Protein AF-A0A2P0QLN2-F1 (afdb_monomer)

Sequence (124 aa):
THIAENRRKQMDPNHKLEKLRDVTDKDVVLVMGHRAPGSAYPSAHPPLSEQQEPNCPIRKLVTPTDGAKAGDRVRYIQFTDSMYNAPCQPYQRSYVEAYRFRGIDPGTLSGRQIVECRERDLEK

Radius of gyration: 16.9 Å; Cα contacts (8 Å, |Δi|>4): 150; chains: 1; bounding box: 40×36×45 Å

Nearest PDB structures (foldseek):
  1e6v-assembly1_F  TM=9.985E-01  e=3.466E-18  Methanopyrus kandleri
  5a0y-assembly1_C  TM=1.001E+00  e=5.750E-17  Methanothermobacter marburgensis
  5a8k-assembly1_F  TM=1.002E+00  e=6.994E-17  Methanothermobacter wolfeii
  5a8r-assembly1_F  TM=9.956E-01  e=5.046E-17  Methanothermobacter marburgensis
  5a8w-assembly2_L  TM=9.849E-01  e=6.994E-17  Methanothermobacter wolfeii

Mean predicted aligned error: 2.52 Å

Structure (mmCIF, N/CA/C/O backbone):
data_AF-A0A2P0QLN2-F1
#
_entry.id   AF-A0A2P0QLN2-F1
#
loop_
_atom_site.group_PDB
_atom_site.id
_atom_site.type_symbol
_atom_site.label_atom_id
_atom_site.label_alt_id
_atom_site.label_comp_id
_atom_site.label_asym_id
_atom_site.label_entity_id
_atom_site.label_seq_id
_atom_site.pdbx_PDB_ins_code
_atom_site.Cartn_x
_atom_site.Cartn_y
_atom_site.Cartn_z
_atom_site.occupancy
_atom_site.B_iso_or_equiv
_atom_site.auth_seq_id
_atom_site.auth_comp_id
_atom_site.auth_asym_id
_atom_site.auth_atom_id
_atom_site.pdbx_PDB_model_num
ATOM 1 N N . THR A 1 1 ? 9.286 2.556 -25.873 1.00 96.38 1 THR A N 1
ATOM 2 C CA . THR A 1 1 ? 10.149 1.444 -25.417 1.00 96.38 1 THR A CA 1
ATOM 3 C C . THR A 1 1 ? 9.333 0.499 -24.553 1.00 96.38 1 THR A C 1
ATOM 5 O O . THR A 1 1 ? 8.373 0.960 -23.937 1.00 96.38 1 THR A O 1
ATOM 8 N N . HIS A 1 2 ? 9.703 -0.785 -24.477 1.00 97.06 2 HIS A N 1
ATOM 9 C CA . HIS A 1 2 ? 9.018 -1.761 -23.613 1.00 97.06 2 HIS A CA 1
ATOM 10 C C . HIS A 1 2 ? 9.051 -1.337 -22.128 1.00 97.06 2 HIS A C 1
ATOM 12 O O . HIS A 1 2 ? 8.082 -1.526 -21.404 1.00 97.06 2 HIS A O 1
ATOM 18 N N . ILE A 1 3 ? 10.111 -0.636 -21.699 1.00 98.06 3 ILE A N 1
ATOM 19 C CA . ILE A 1 3 ? 10.217 -0.040 -20.356 1.00 98.06 3 ILE A CA 1
ATOM 20 C C . ILE A 1 3 ? 9.044 0.903 -20.053 1.00 98.06 3 ILE A C 1
ATOM 22 O O . ILE A 1 3 ? 8.400 0.783 -19.015 1.00 98.06 3 ILE A O 1
ATOM 26 N N . ALA A 1 4 ? 8.742 1.839 -20.956 1.00 98.38 4 ALA A N 1
ATOM 27 C CA . ALA A 1 4 ? 7.656 2.796 -20.750 1.00 98.38 4 ALA A CA 1
ATOM 28 C C . ALA A 1 4 ? 6.273 2.120 -20.746 1.00 98.38 4 ALA A C 1
ATOM 30 O O . ALA A 1 4 ? 5.372 2.556 -20.034 1.00 98.38 4 ALA A O 1
ATOM 31 N N . GLU A 1 5 ? 6.105 1.056 -21.532 1.00 98.31 5 GLU A N 1
ATOM 32 C CA . GLU A 1 5 ? 4.879 0.259 -21.545 1.00 98.31 5 GLU A CA 1
ATOM 33 C C . GLU A 1 5 ? 4.668 -0.474 -20.217 1.00 98.31 5 GLU A C 1
ATOM 35 O O . GLU A 1 5 ? 3.584 -0.384 -19.645 1.00 98.31 5 GLU A O 1
ATOM 40 N N . ASN A 1 6 ? 5.717 -1.101 -19.676 1.00 98.25 6 ASN A N 1
ATOM 41 C CA . ASN A 1 6 ? 5.666 -1.770 -18.377 1.00 98.25 6 ASN A CA 1
ATOM 42 C C . ASN A 1 6 ? 5.298 -0.798 -17.252 1.00 98.25 6 ASN A C 1
ATOM 44 O O . ASN A 1 6 ? 4.431 -1.110 -16.441 1.00 98.25 6 ASN A O 1
ATOM 48 N N . ARG A 1 7 ? 5.879 0.410 -17.238 1.00 98.56 7 ARG A N 1
ATOM 49 C CA . ARG A 1 7 ? 5.534 1.442 -16.244 1.00 98.56 7 ARG A CA 1
ATOM 50 C C . ARG A 1 7 ? 4.053 1.827 -16.298 1.00 98.56 7 ARG A C 1
ATOM 52 O O . ARG A 1 7 ? 3.409 1.919 -15.256 1.00 98.56 7 ARG A O 1
ATOM 59 N N . ARG A 1 8 ? 3.495 2.014 -17.501 1.00 98.38 8 ARG A N 1
ATOM 60 C CA . ARG A 1 8 ? 2.062 2.318 -17.683 1.00 98.38 8 ARG A CA 1
ATOM 61 C C . ARG A 1 8 ? 1.171 1.169 -17.219 1.00 98.38 8 ARG A C 1
ATOM 63 O O . ARG A 1 8 ? 0.256 1.407 -16.441 1.00 98.38 8 ARG A O 1
ATOM 70 N N . LYS A 1 9 ? 1.477 -0.064 -17.635 1.00 98.19 9 LYS A N 1
ATOM 71 C CA . LYS A 1 9 ? 0.754 -1.275 -17.208 1.00 98.19 9 LYS A CA 1
ATOM 72 C C . LYS A 1 9 ? 0.761 -1.428 -15.690 1.00 98.19 9 LYS A C 1
ATOM 74 O O . LYS A 1 9 ? -0.267 -1.712 -15.091 1.00 98.19 9 LYS A O 1
ATOM 79 N N . GLN A 1 10 ? 1.907 -1.198 -15.055 1.00 97.81 10 GLN A N 1
ATOM 80 C CA . GLN A 1 10 ? 2.020 -1.282 -13.606 1.00 97.81 10 GLN A CA 1
ATOM 81 C C . GLN A 1 10 ? 1.172 -0.229 -12.890 1.00 97.81 10 GLN A C 1
ATOM 83 O O . GLN A 1 10 ? 0.584 -0.571 -11.877 1.00 97.81 10 GLN A O 1
ATOM 88 N N . MET A 1 11 ? 1.053 1.004 -13.388 1.00 97.81 11 MET A N 1
ATOM 89 C CA . MET A 1 11 ? 0.237 2.039 -12.729 1.00 97.81 11 MET A CA 1
ATOM 90 C C . MET A 1 11 ? -1.269 1.895 -12.986 1.00 97.81 11 MET A C 1
ATOM 92 O O . MET A 1 11 ? -2.051 2.279 -12.128 1.00 97.81 11 MET A O 1
ATOM 96 N N . ASP A 1 12 ? -1.685 1.350 -14.132 1.00 98.12 12 ASP A N 1
ATOM 97 C CA . ASP A 1 12 ? -3.102 1.267 -14.520 1.00 98.12 12 ASP A CA 1
ATOM 98 C C . ASP A 1 12 ? -3.908 0.297 -13.631 1.00 98.12 12 ASP A C 1
ATOM 100 O O . ASP A 1 12 ? -3.736 -0.918 -13.769 1.00 98.12 12 ASP A O 1
ATOM 104 N N . PRO A 1 13 ? -4.840 0.773 -12.781 1.00 97.69 13 PRO A N 1
ATOM 105 C CA . PRO A 1 13 ? -5.633 -0.083 -11.897 1.00 97.6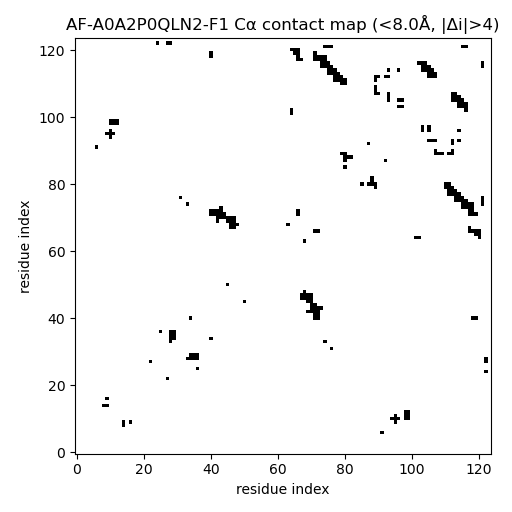9 13 PRO A CA 1
ATOM 106 C C . PRO A 1 13 ? -6.451 -1.148 -12.636 1.00 97.69 13 PRO A C 1
ATOM 108 O O . PRO A 1 13 ? -6.738 -2.197 -12.064 1.00 97.69 13 PRO A O 1
ATOM 111 N N . ASN A 1 14 ? -6.783 -0.913 -13.910 1.00 97.94 14 ASN A N 1
ATOM 112 C CA . ASN A 1 14 ? -7.545 -1.849 -14.737 1.00 97.94 14 ASN A CA 1
ATOM 113 C C . ASN A 1 14 ? -6.671 -2.958 -15.336 1.00 97.94 14 ASN A C 1
ATOM 115 O O . ASN A 1 14 ? -7.179 -3.980 -15.800 1.00 97.94 14 ASN A O 1
ATOM 119 N N . HIS A 1 15 ? -5.349 -2.787 -15.320 1.00 98.06 15 HIS A N 1
ATOM 120 C CA . HIS A 1 15 ? -4.424 -3.826 -15.729 1.00 98.06 15 HIS A CA 1
ATOM 121 C C . HIS A 1 15 ? -4.201 -4.818 -14.582 1.00 98.06 15 HIS A C 1
ATOM 123 O O . HIS A 1 15 ? -3.732 -4.452 -13.499 1.00 98.06 15 HIS A O 1
ATOM 129 N N . LYS A 1 16 ? -4.512 -6.092 -14.838 1.00 97.94 16 LYS A N 1
ATOM 130 C CA . LYS A 1 16 ? -4.275 -7.197 -13.906 1.00 97.94 16 LYS A CA 1
ATOM 131 C C . LYS A 1 16 ? -2.793 -7.570 -13.906 1.00 97.94 16 LYS 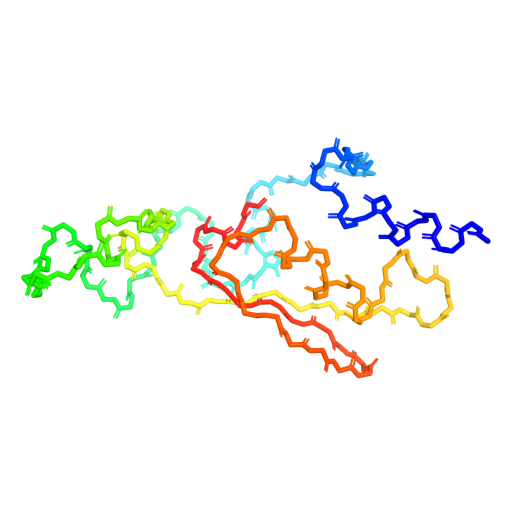A C 1
ATOM 133 O O . LYS A 1 16 ? -2.280 -8.050 -14.913 1.00 97.94 16 LYS A O 1
ATOM 138 N N . LEU A 1 17 ? -2.129 -7.383 -12.767 1.00 97.38 17 LEU A N 1
ATOM 139 C CA . LEU A 1 17 ? -0.744 -7.813 -12.573 1.00 97.38 17 LEU A CA 1
ATOM 140 C C . LEU A 1 17 ? -0.642 -9.347 -12.628 1.00 97.38 17 LEU A C 1
ATOM 142 O O . LEU A 1 17 ? -1.504 -10.057 -12.104 1.00 97.38 17 LEU A O 1
ATOM 146 N N . GLU A 1 18 ? 0.411 -9.854 -13.269 1.00 98.12 18 GLU A N 1
ATOM 147 C CA . GLU A 1 18 ? 0.654 -11.291 -13.401 1.00 98.12 18 GLU A CA 1
ATOM 148 C C . GLU A 1 18 ? 1.052 -11.910 -12.054 1.00 98.12 18 GLU A C 1
ATOM 150 O O . GLU A 1 18 ? 1.957 -11.432 -11.365 1.00 98.12 18 GLU A O 1
ATOM 155 N N . LYS A 1 19 ? 0.378 -13.000 -11.677 1.00 98.12 19 LYS A N 1
ATOM 156 C CA . LYS A 1 19 ? 0.672 -13.746 -10.453 1.00 98.12 19 LYS A CA 1
ATOM 157 C C . LYS A 1 19 ? 1.748 -14.792 -10.739 1.00 98.12 19 LYS A C 1
ATOM 159 O O . LYS A 1 19 ? 1.479 -15.779 -11.411 1.00 98.12 19 LYS A O 1
ATOM 164 N N . LEU A 1 20 ? 2.946 -14.582 -10.195 1.00 98.25 20 LEU A N 1
ATOM 165 C CA . LEU A 1 20 ? 4.102 -15.471 -10.399 1.00 98.25 20 LEU A CA 1
ATOM 166 C C . LEU A 1 20 ? 4.284 -16.530 -9.301 1.00 98.25 20 LEU A C 1
ATOM 168 O O . LEU A 1 20 ? 5.105 -17.431 -9.451 1.00 98.25 20 LEU A O 1
ATOM 172 N N . ARG A 1 21 ? 3.592 -16.389 -8.167 1.00 98.06 21 ARG A N 1
ATOM 173 C CA . ARG A 1 21 ? 3.669 -17.318 -7.033 1.00 98.06 21 ARG A CA 1
ATOM 174 C C . ARG A 1 21 ? 2.419 -17.249 -6.164 1.00 98.06 21 ARG A C 1
ATOM 176 O O . ARG A 1 21 ? 1.735 -16.224 -6.139 1.00 98.06 21 ARG A O 1
ATOM 183 N N . ASP A 1 22 ? 2.183 -18.323 -5.424 1.00 98.00 22 ASP A N 1
ATOM 184 C CA . ASP A 1 22 ? 1.197 -18.419 -4.354 1.00 98.00 22 ASP A CA 1
ATOM 185 C C . ASP A 1 22 ? 1.892 -18.281 -2.997 1.00 98.00 22 ASP A C 1
ATOM 187 O O . ASP A 1 22 ? 2.937 -18.886 -2.764 1.00 98.00 22 ASP A O 1
ATOM 191 N N . VAL A 1 23 ? 1.322 -17.461 -2.116 1.00 97.00 23 VAL A N 1
ATOM 192 C CA . VAL A 1 23 ? 1.792 -17.239 -0.743 1.00 97.00 23 VAL A CA 1
ATOM 193 C C . VAL A 1 23 ? 0.556 -17.233 0.147 1.00 97.00 23 VAL A C 1
ATOM 195 O O . VAL A 1 23 ? -0.459 -16.653 -0.237 1.00 97.00 23 VAL A O 1
ATOM 198 N N . THR A 1 24 ? 0.610 -17.910 1.293 1.00 97.94 24 THR A N 1
ATOM 199 C CA . THR A 1 24 ? -0.530 -17.948 2.219 1.00 97.94 24 THR A CA 1
ATOM 200 C C . THR A 1 24 ? -0.597 -16.672 3.057 1.00 97.94 24 THR A C 1
ATOM 202 O O . THR A 1 24 ? 0.439 -16.078 3.354 1.00 97.94 24 THR A O 1
ATOM 205 N N . ASP A 1 25 ? -1.787 -16.283 3.522 1.00 97.12 25 ASP A N 1
ATOM 206 C CA . ASP A 1 25 ? -1.962 -15.133 4.428 1.00 97.12 25 ASP A CA 1
ATOM 207 C C . ASP A 1 25 ? -1.082 -15.260 5.684 1.00 97.12 25 ASP A C 1
ATOM 209 O O . ASP A 1 25 ? -0.495 -14.290 6.162 1.00 97.12 25 ASP A O 1
ATOM 213 N N . LYS A 1 26 ? -0.931 -16.489 6.198 1.00 97.69 26 LYS A N 1
ATOM 214 C CA . LYS A 1 26 ? -0.037 -16.789 7.323 1.00 97.69 26 LYS A CA 1
ATOM 215 C C . LYS A 1 26 ? 1.415 -16.444 6.992 1.00 97.69 26 LYS A C 1
ATOM 217 O O . LYS A 1 26 ? 2.096 -15.858 7.832 1.00 97.69 26 LYS A O 1
ATOM 222 N N . ASP A 1 27 ? 1.885 -16.812 5.804 1.00 98.25 27 ASP A N 1
ATOM 223 C CA . ASP A 1 27 ? 3.261 -16.547 5.383 1.00 98.25 27 ASP A CA 1
ATOM 224 C C . ASP A 1 27 ? 3.490 -15.057 5.117 1.00 98.25 27 ASP A C 1
ATOM 226 O O . ASP A 1 27 ? 4.555 -14.548 5.456 1.00 98.25 27 ASP A O 1
ATOM 230 N N . VAL A 1 28 ? 2.489 -14.333 4.600 1.00 98.06 28 VAL A N 1
ATOM 231 C CA . VAL A 1 28 ? 2.545 -12.865 4.472 1.00 98.06 28 VAL A CA 1
ATOM 232 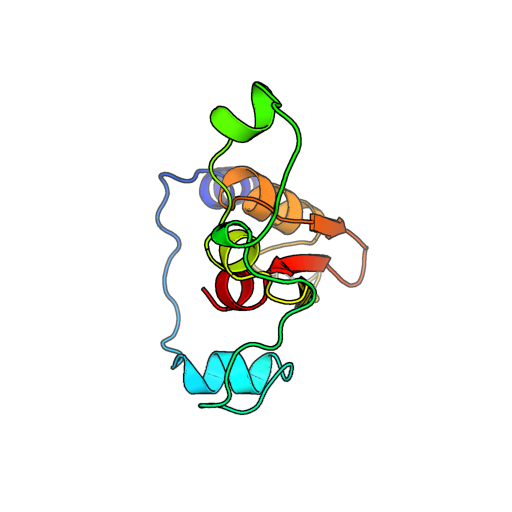C C . VAL A 1 28 ? 2.759 -12.218 5.843 1.00 98.06 28 VAL A C 1
ATOM 234 O O . VAL A 1 28 ? 3.712 -11.459 6.020 1.00 98.06 28 VAL A O 1
ATOM 237 N N . VAL A 1 29 ? 1.951 -12.586 6.844 1.00 98.00 29 VAL A N 1
ATOM 238 C CA . VAL A 1 29 ? 2.085 -12.075 8.222 1.00 98.00 29 VAL A CA 1
ATOM 239 C C . VAL A 1 29 ? 3.463 -12.392 8.809 1.00 98.00 29 VAL A C 1
ATOM 241 O O . VAL A 1 29 ? 4.086 -11.526 9.428 1.00 98.00 29 VAL A O 1
ATOM 244 N N . LEU A 1 30 ? 3.966 -13.613 8.593 1.00 98.00 30 LEU A N 1
ATOM 245 C CA . LEU A 1 30 ? 5.292 -14.026 9.064 1.00 98.00 30 LEU A CA 1
ATOM 246 C C . LEU A 1 30 ? 6.421 -13.224 8.408 1.00 98.00 30 LEU A C 1
ATOM 248 O O . LEU A 1 30 ? 7.340 -12.805 9.108 1.00 98.00 30 LEU A O 1
ATOM 252 N N . VAL A 1 31 ? 6.352 -12.988 7.094 1.00 98.06 31 VAL A N 1
ATOM 253 C CA . VAL A 1 31 ? 7.350 -12.195 6.356 1.00 98.06 31 VAL A CA 1
ATOM 254 C C . VAL A 1 31 ? 7.343 -10.736 6.811 1.00 98.06 31 VAL A C 1
ATOM 256 O O . VAL A 1 31 ? 8.403 -10.125 6.919 1.00 98.06 31 VAL A O 1
ATOM 259 N N . MET A 1 32 ? 6.167 -10.175 7.097 1.00 97.94 32 MET A N 1
ATOM 260 C CA . MET A 1 32 ? 6.039 -8.792 7.561 1.00 97.94 32 MET A CA 1
ATOM 261 C C . MET A 1 32 ? 6.500 -8.604 9.011 1.00 97.94 32 MET A C 1
ATOM 263 O O . MET A 1 32 ? 7.044 -7.554 9.349 1.00 97.94 32 MET A O 1
ATOM 267 N N . GLY A 1 33 ? 6.295 -9.602 9.876 1.00 98.12 33 GLY A N 1
ATOM 268 C CA . GLY A 1 33 ? 6.848 -9.623 11.233 1.00 98.12 33 GLY A CA 1
ATOM 269 C C . GLY A 1 33 ? 6.235 -8.616 12.218 1.00 98.12 33 GLY A C 1
ATOM 270 O O . GLY A 1 33 ? 6.836 -8.339 13.255 1.00 98.12 33 GLY A O 1
ATOM 271 N N . HIS A 1 34 ? 5.051 -8.056 11.934 1.00 98.31 34 HIS A N 1
ATOM 272 C CA . HIS A 1 34 ? 4.395 -7.062 12.812 1.00 98.31 34 HIS A CA 1
ATOM 273 C C . HIS A 1 34 ? 3.545 -7.673 13.927 1.00 98.31 34 HIS A C 1
ATOM 275 O O . HIS A 1 34 ? 3.301 -7.019 14.949 1.00 98.31 34 HIS A O 1
ATOM 281 N N . ARG A 1 35 ? 3.089 -8.913 13.722 1.00 98.00 35 ARG A N 1
ATOM 282 C CA . ARG A 1 35 ? 2.242 -9.675 14.643 1.00 98.00 35 ARG A CA 1
ATOM 283 C C . ARG A 1 35 ? 2.419 -11.181 14.437 1.00 98.00 35 ARG A C 1
ATOM 285 O O . ARG A 1 35 ? 2.927 -11.618 13.407 1.00 98.00 35 ARG A O 1
ATOM 292 N N . ALA A 1 36 ? 1.980 -11.979 15.408 1.00 97.44 36 ALA A N 1
ATOM 293 C CA . 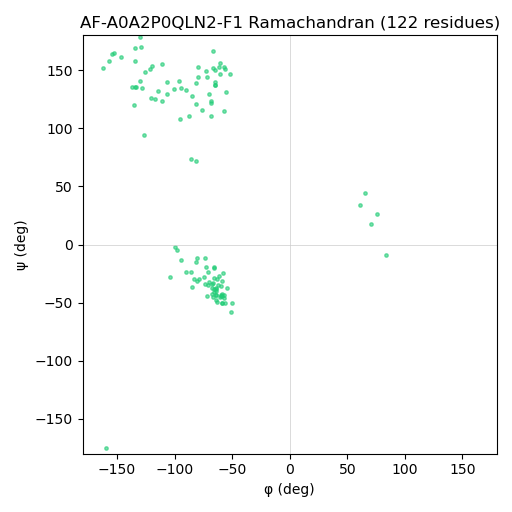ALA A 1 36 ? 1.950 -13.431 15.262 1.00 97.44 36 ALA A CA 1
ATOM 294 C C . ALA A 1 36 ? 0.723 -13.865 14.433 1.00 97.44 36 ALA A C 1
ATOM 296 O O . ALA A 1 36 ? -0.356 -13.284 14.587 1.00 97.44 36 ALA A O 1
ATOM 297 N N . PRO A 1 37 ? 0.822 -14.908 13.590 1.00 96.94 37 PRO A N 1
ATOM 298 C CA . PRO A 1 37 ? -0.349 -15.450 12.911 1.00 96.94 37 PRO A CA 1
ATOM 299 C C . PRO A 1 37 ? -1.450 -15.848 13.901 1.00 96.94 37 PRO A C 1
ATOM 301 O O . PRO A 1 37 ? -1.192 -16.528 14.891 1.00 96.94 37 PRO A O 1
ATOM 304 N N . GLY A 1 38 ? -2.681 -15.417 13.628 1.00 94.94 38 GLY A N 1
ATOM 305 C CA . GLY A 1 38 ? -3.840 -15.650 14.497 1.00 94.94 38 GLY A CA 1
ATOM 306 C C . GLY A 1 38 ? -4.003 -14.658 15.654 1.00 94.94 38 GLY A C 1
ATOM 307 O O . GLY A 1 38 ? -5.058 -14.655 16.282 1.00 94.94 38 GLY A O 1
ATOM 308 N N . SER A 1 39 ? -3.026 -13.783 15.927 1.00 96.62 39 SER 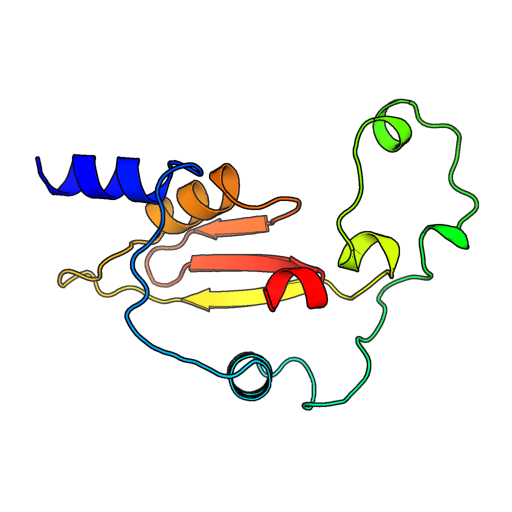A N 1
ATOM 309 C CA . SER A 1 39 ? -3.224 -12.708 16.905 1.00 96.62 39 SER A CA 1
ATOM 310 C C . SER A 1 39 ? -4.153 -11.625 16.351 1.00 96.62 39 SER A C 1
ATOM 312 O O . SER A 1 39 ? -4.145 -11.345 15.149 1.00 96.62 39 SER A O 1
ATOM 314 N N . ALA A 1 40 ? -4.909 -10.974 17.237 1.00 97.06 40 ALA A N 1
ATOM 315 C CA . ALA A 1 40 ? -5.693 -9.795 16.884 1.00 97.06 40 ALA A CA 1
ATOM 316 C C . ALA A 1 40 ? -4.791 -8.646 16.394 1.00 97.06 40 ALA A C 1
ATOM 318 O O . ALA A 1 40 ? -3.630 -8.545 16.802 1.00 97.06 40 ALA A O 1
ATOM 319 N N . TYR A 1 41 ? -5.342 -7.775 15.544 1.00 98.38 41 TYR A N 1
ATOM 320 C CA . TYR A 1 41 ? -4.695 -6.525 15.148 1.00 98.38 41 TYR A CA 1
ATOM 321 C C . TYR A 1 41 ? -4.642 -5.570 16.343 1.00 98.38 41 TYR A C 1
ATOM 323 O O . TYR A 1 41 ? -5.696 -5.262 16.905 1.00 98.38 41 TYR A O 1
ATOM 331 N N . PRO A 1 42 ? -3.458 -5.083 16.749 1.00 98.06 42 PRO A N 1
ATOM 332 C CA . PRO A 1 42 ? -3.391 -4.084 17.802 1.00 98.06 42 PRO A CA 1
ATOM 333 C C . PRO A 1 42 ? -3.889 -2.723 17.304 1.00 98.06 42 PRO A C 1
ATOM 335 O O . PRO A 1 42 ? -3.629 -2.322 16.165 1.00 98.06 42 PRO A O 1
ATOM 338 N N . SER A 1 43 ? -4.562 -1.989 18.186 1.00 98.00 43 SER A N 1
ATOM 339 C CA . SER A 1 43 ? -5.134 -0.677 17.879 1.00 98.00 43 SER A CA 1
ATOM 340 C C . SER A 1 43 ? -4.206 0.463 18.315 1.00 98.00 43 SER A C 1
ATOM 342 O O . SER A 1 43 ? -3.596 0.409 19.381 1.00 98.00 43 SER A O 1
ATOM 344 N N . ALA A 1 44 ? -4.113 1.513 17.499 1.00 98.12 44 ALA A N 1
ATOM 345 C CA . ALA A 1 44 ? -3.482 2.790 17.842 1.00 98.12 44 ALA A CA 1
ATOM 346 C C . ALA A 1 44 ? -4.473 3.793 18.458 1.00 98.12 44 ALA A C 1
ATOM 348 O O . ALA A 1 44 ? -4.063 4.713 19.159 1.00 98.12 44 ALA A O 1
ATOM 349 N N . HIS A 1 45 ? -5.769 3.631 18.187 1.00 98.12 45 HIS A N 1
ATOM 350 C CA . HIS A 1 45 ? -6.850 4.427 18.768 1.00 98.12 45 HIS A CA 1
ATOM 351 C C . HIS A 1 45 ? -8.154 3.610 18.800 1.00 98.12 45 HIS A C 1
ATOM 353 O O . HIS A 1 45 ? -8.238 2.600 18.096 1.00 98.12 45 HIS A O 1
ATOM 359 N N . PRO A 1 46 ? -9.183 4.029 19.564 1.00 98.00 46 PRO A N 1
ATOM 360 C CA . PRO A 1 46 ? -10.492 3.374 19.543 1.00 98.00 46 PRO A CA 1
ATOM 361 C C . PRO A 1 46 ? -11.107 3.347 18.132 1.00 98.00 46 PRO A C 1
ATOM 363 O O . PRO A 1 46 ? -10.814 4.250 17.337 1.00 98.00 46 PRO A O 1
ATOM 366 N N . PRO A 1 47 ? -11.972 2.374 17.802 1.00 98.00 47 PRO A N 1
ATOM 367 C CA . PRO A 1 47 ? -12.702 2.353 16.536 1.00 98.00 47 PRO A CA 1
ATOM 368 C C . PRO A 1 47 ? -13.441 3.667 16.256 1.00 98.00 47 PRO A C 1
ATOM 370 O O . PRO A 1 47 ? -13.958 4.305 17.171 1.00 98.00 47 PRO A O 1
ATOM 373 N N . LEU A 1 48 ? -13.552 4.066 14.985 1.00 97.00 48 LEU A N 1
ATOM 374 C CA . LEU A 1 48 ? -14.195 5.339 14.614 1.00 97.00 48 LEU A CA 1
ATOM 375 C C . LEU A 1 48 ? -15.674 5.404 15.031 1.00 97.00 48 LEU A C 1
ATOM 377 O O . LEU A 1 48 ? -16.185 6.485 15.301 1.00 97.00 48 LEU A O 1
ATOM 381 N N . SER A 1 49 ? -16.356 4.258 15.128 1.00 96.12 49 SER A N 1
ATOM 382 C CA . SER A 1 49 ? -17.743 4.169 15.612 1.00 96.12 49 SER A CA 1
ATOM 383 C C . SER A 1 49 ? -17.913 4.556 17.082 1.00 96.12 49 SER A C 1
ATOM 385 O O . SER A 1 49 ? -19.025 4.861 17.500 1.00 96.12 49 SER A O 1
ATOM 387 N N . GLU A 1 50 ? -16.834 4.533 17.862 1.00 96.25 50 GLU A N 1
ATOM 388 C CA . GLU A 1 50 ? -16.830 4.870 19.289 1.00 96.25 50 GLU A CA 1
ATOM 389 C C . GLU A 1 50 ? -16.381 6.319 19.539 1.00 96.25 50 GLU A C 1
ATOM 391 O O . GLU A 1 50 ? -16.416 6.798 20.673 1.00 96.25 50 GLU A O 1
ATOM 396 N N . GLN A 1 51 ? -15.962 7.040 18.493 1.00 93.50 51 GLN A N 1
ATOM 397 C CA . GLN A 1 51 ? -15.421 8.390 18.618 1.00 93.50 51 GLN A CA 1
ATOM 398 C C . GLN A 1 51 ? -16.494 9.465 18.414 1.00 93.50 51 GLN A C 1
ATOM 400 O O . GLN A 1 51 ? -17.262 9.452 17.451 1.00 93.50 51 GLN A O 1
ATOM 405 N N . GLN A 1 52 ? -16.499 10.466 19.297 1.00 93.06 52 GLN A N 1
ATOM 406 C CA . GLN A 1 52 ? -17.325 11.667 19.151 1.00 93.06 52 GLN A CA 1
ATOM 407 C C . GLN A 1 52 ? -16.605 12.700 18.281 1.00 93.06 52 GLN A C 1
ATOM 409 O O . GLN A 1 52 ? -16.067 13.697 18.758 1.00 93.06 52 GLN A O 1
ATOM 414 N N . GLU A 1 53 ? -16.559 12.438 16.980 1.00 92.69 53 GLU A N 1
ATOM 415 C CA . GLU A 1 53 ? -15.879 13.320 16.036 1.00 92.69 53 GLU A CA 1
ATOM 416 C C . GLU A 1 53 ? -16.764 14.523 15.631 1.00 92.69 53 GLU A C 1
ATOM 418 O O . GLU A 1 53 ? -17.951 14.347 15.322 1.00 92.69 53 GLU A O 1
ATOM 423 N N . PRO A 1 54 ? -16.204 15.743 15.522 1.00 95.75 54 PRO A N 1
ATOM 424 C CA . PRO A 1 54 ? -16.958 16.950 15.179 1.00 95.75 54 PRO A CA 1
ATOM 425 C C . PRO A 1 54 ? -17.538 16.882 13.764 1.00 95.75 54 PRO A C 1
ATOM 427 O O . PRO A 1 54 ? -16.951 16.276 12.864 1.00 95.75 54 PRO A O 1
ATOM 430 N N . ASN A 1 55 ? -18.680 17.533 13.532 1.00 95.81 55 ASN A N 1
ATOM 431 C CA . ASN A 1 55 ? -19.324 17.544 12.218 1.00 95.81 55 ASN A CA 1
ATOM 432 C C . ASN A 1 55 ? -18.368 18.083 11.132 1.00 95.81 55 ASN A C 1
ATOM 434 O O . ASN A 1 55 ? -17.998 19.252 11.155 1.00 95.81 55 ASN A O 1
ATOM 438 N N . CYS A 1 56 ? -17.986 17.233 10.174 1.00 97.31 56 CYS A N 1
ATOM 439 C CA . CYS A 1 56 ? -17.040 17.567 9.109 1.00 97.31 56 CYS A CA 1
ATOM 440 C C . CYS A 1 56 ? -17.567 17.059 7.755 1.00 97.31 56 CYS A C 1
ATOM 442 O O . CYS A 1 56 ? -17.767 15.849 7.608 1.00 97.31 56 CYS A O 1
ATOM 444 N N . PRO A 1 57 ? -17.792 17.935 6.755 1.00 97.00 57 PRO A N 1
ATOM 445 C CA . PRO A 1 57 ? -18.338 17.524 5.461 1.00 97.00 57 PRO A CA 1
ATOM 446 C C . PRO A 1 57 ? -17.397 16.578 4.703 1.00 97.00 57 PRO A C 1
ATOM 448 O O . PRO A 1 57 ? -17.859 15.606 4.114 1.00 97.00 57 PRO A O 1
ATOM 451 N N . ILE A 1 58 ? -16.080 16.792 4.783 1.00 97.94 58 ILE A N 1
ATOM 452 C CA . ILE A 1 58 ? -15.091 15.946 4.097 1.00 97.94 58 ILE A CA 1
ATOM 453 C C . ILE A 1 58 ? -15.083 14.524 4.664 1.00 97.94 58 ILE A C 1
ATOM 455 O O . ILE A 1 58 ? -15.073 13.559 3.906 1.00 97.94 58 ILE A O 1
ATOM 459 N N . ARG A 1 59 ? -15.179 14.378 5.990 1.00 96.00 59 ARG A N 1
ATOM 460 C CA . ARG A 1 59 ? -15.218 13.066 6.653 1.00 96.00 59 ARG A CA 1
ATOM 461 C C . ARG A 1 59 ? -16.443 12.237 6.256 1.00 96.00 59 ARG A C 1
ATOM 463 O O . ARG A 1 59 ? -16.362 11.017 6.210 1.00 96.00 59 ARG A O 1
ATOM 470 N N . LYS A 1 60 ? -17.563 12.889 5.928 1.00 94.62 60 LYS A N 1
ATOM 471 C CA . LYS A 1 60 ? -18.766 12.212 5.414 1.00 94.62 60 LYS A CA 1
ATOM 472 C C . LYS A 1 60 ? -18.617 11.758 3.959 1.00 94.62 60 LYS A C 1
ATOM 474 O O . LYS A 1 60 ? -19.268 10.798 3.567 1.00 94.62 60 LYS A O 1
ATOM 479 N N . 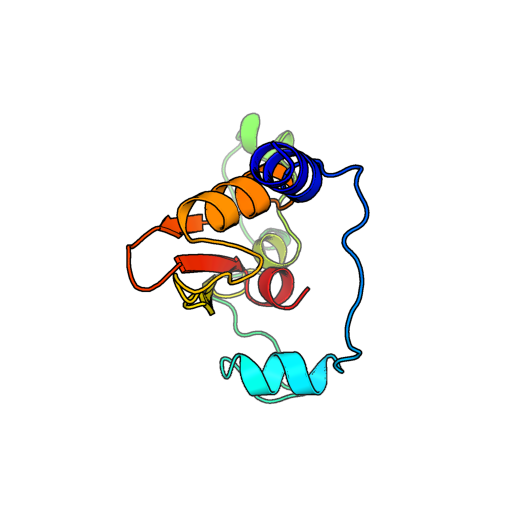LEU A 1 61 ? -17.790 12.447 3.170 1.00 97.81 61 LEU A N 1
ATOM 480 C CA . LEU A 1 61 ? -17.551 12.135 1.757 1.00 97.81 61 LEU A CA 1
ATOM 481 C C . LEU A 1 61 ? -16.472 11.059 1.565 1.00 97.81 61 LEU A C 1
ATOM 483 O O . LEU A 1 61 ? -16.581 10.233 0.663 1.00 97.81 61 LEU A O 1
ATOM 487 N N . VAL A 1 62 ? -15.425 11.060 2.394 1.00 97.88 62 VAL A N 1
ATOM 488 C CA . VAL A 1 62 ? -14.271 10.164 2.235 1.00 97.88 62 VAL A CA 1
ATOM 489 C C . VAL A 1 62 ? -14.442 8.920 3.097 1.00 97.88 62 VAL A C 1
ATOM 491 O O . VAL A 1 62 ? -14.296 8.961 4.315 1.00 97.88 62 VAL A O 1
ATOM 494 N N . THR A 1 63 ? -14.707 7.780 2.461 1.00 97.88 63 THR A N 1
ATOM 495 C CA . THR A 1 63 ? -14.859 6.505 3.171 1.00 97.88 63 THR A CA 1
ATOM 496 C C . THR A 1 63 ? -13.519 6.035 3.760 1.00 97.88 63 THR A C 1
ATOM 498 O O . THR A 1 63 ? -12.588 5.813 2.982 1.00 97.88 63 THR A O 1
ATOM 501 N N . PRO A 1 64 ? -13.397 5.811 5.081 1.00 98.06 64 PRO A N 1
ATOM 502 C CA . PRO A 1 64 ? -12.173 5.269 5.674 1.00 98.06 64 PRO A CA 1
ATOM 503 C C . PRO A 1 64 ? -11.918 3.822 5.223 1.00 98.06 64 PRO A C 1
ATOM 505 O O . PRO A 1 64 ? -12.863 3.085 4.920 1.00 98.06 64 PRO A O 1
ATOM 508 N N . THR A 1 65 ? -10.647 3.410 5.189 1.00 98.44 65 THR A N 1
ATOM 509 C CA . THR A 1 65 ? -10.268 1.998 5.007 1.00 98.44 65 THR A CA 1
ATOM 510 C C . THR A 1 65 ? -10.690 1.166 6.220 1.00 98.44 65 THR A C 1
ATOM 512 O O . THR A 1 65 ? -11.051 1.714 7.268 1.00 98.44 65 THR A O 1
ATOM 515 N N . ASP A 1 66 ? -10.671 -0.160 6.105 1.00 98.50 66 ASP A N 1
ATOM 516 C CA . ASP A 1 66 ? -11.151 -1.022 7.187 1.00 98.50 66 ASP A CA 1
ATOM 517 C C . ASP A 1 66 ? -10.237 -0.949 8.412 1.00 98.50 66 ASP A C 1
ATOM 519 O O . ASP A 1 66 ? -10.725 -0.920 9.544 1.00 98.50 66 ASP A O 1
ATOM 523 N N . GLY A 1 67 ? -8.922 -0.849 8.202 1.00 98.62 67 GLY A N 1
ATOM 524 C CA . GLY A 1 67 ? -7.967 -0.660 9.287 1.00 98.62 67 GLY A CA 1
ATOM 525 C C . GLY A 1 67 ? -8.104 0.706 9.954 1.00 98.62 67 GLY A C 1
ATOM 526 O O . GLY A 1 67 ? -7.973 0.812 11.172 1.00 98.62 67 GLY A O 1
ATOM 527 N N . ALA A 1 68 ? -8.456 1.755 9.202 1.00 98.44 68 ALA A N 1
ATOM 528 C CA . ALA A 1 68 ? -8.734 3.067 9.783 1.00 98.44 68 ALA A CA 1
ATOM 529 C C . ALA A 1 68 ? -10.008 3.047 10.644 1.00 98.44 68 ALA A C 1
ATOM 531 O O . ALA A 1 68 ? -9.993 3.578 11.753 1.00 98.44 68 ALA A O 1
ATOM 532 N N . LYS A 1 69 ? -11.081 2.386 10.178 1.00 98.19 69 LYS A N 1
ATOM 533 C CA . LYS A 1 69 ? -12.330 2.211 10.945 1.00 98.19 69 LYS A CA 1
ATOM 534 C C . LYS A 1 69 ? -12.101 1.491 12.268 1.00 98.19 69 LYS A C 1
ATOM 536 O O . LYS A 1 69 ? -12.656 1.909 13.279 1.00 98.19 69 LYS A O 1
ATOM 541 N N . ALA A 1 70 ? -11.303 0.427 12.251 1.00 98.38 70 ALA A N 1
ATOM 542 C CA . ALA A 1 70 ? -11.003 -0.375 13.434 1.00 98.38 70 ALA A CA 1
ATOM 543 C C . ALA A 1 70 ? -9.927 0.236 14.346 1.00 98.38 70 ALA A C 1
ATOM 545 O O . ALA A 1 70 ? -9.734 -0.226 15.468 1.00 98.38 70 ALA A O 1
ATOM 546 N N . GLY A 1 71 ? -9.234 1.271 13.870 1.00 98.38 71 GLY A N 1
ATOM 547 C CA . GLY A 1 71 ? -8.173 1.935 14.611 1.00 98.38 71 GLY A CA 1
ATOM 548 C C . GLY A 1 71 ? -6.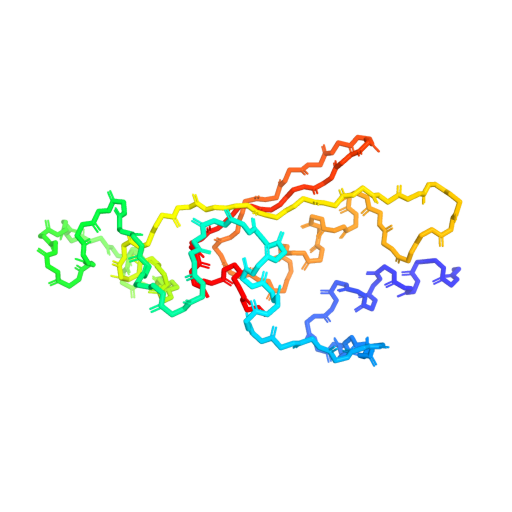860 1.164 14.666 1.00 98.38 71 GLY A C 1
ATOM 549 O O . GLY A 1 71 ? -6.083 1.383 15.588 1.00 98.38 71 GLY A O 1
ATOM 550 N N . ASP A 1 72 ? -6.582 0.309 13.682 1.00 98.75 72 ASP A N 1
ATOM 551 C CA . ASP A 1 72 ? -5.338 -0.463 13.580 1.00 98.75 72 ASP A CA 1
ATOM 552 C C . ASP A 1 72 ? -4.100 0.438 13.591 1.00 98.75 72 ASP A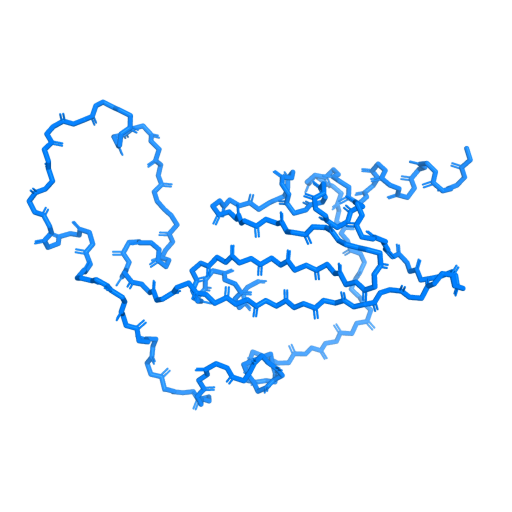 C 1
ATOM 554 O O . ASP A 1 72 ? -4.132 1.571 13.104 1.00 98.75 72 ASP A O 1
ATOM 558 N N . ARG A 1 73 ? -2.965 -0.063 14.076 1.00 98.62 73 ARG A N 1
ATOM 559 C CA . ARG A 1 73 ? -1.688 0.654 13.934 1.00 98.62 73 ARG A CA 1
ATOM 560 C C . ARG A 1 73 ? -1.319 0.870 12.464 1.00 98.62 73 ARG A C 1
ATOM 562 O O . ARG A 1 73 ? -1.724 0.114 11.583 1.00 98.62 73 ARG A O 1
ATOM 569 N N . VAL A 1 74 ? -0.494 1.884 12.217 1.00 98.81 74 VAL A N 1
ATOM 570 C CA . VAL A 1 74 ? 0.216 2.045 10.943 1.00 98.81 74 VAL A CA 1
ATOM 571 C C . VAL A 1 74 ? 1.494 1.212 10.998 1.00 98.81 74 VAL A C 1
ATOM 573 O O . VAL A 1 74 ? 2.254 1.300 11.967 1.00 98.81 74 VAL A O 1
ATOM 576 N N . ARG A 1 75 ? 1.698 0.364 9.991 1.00 98.75 75 ARG A N 1
ATOM 577 C CA . ARG A 1 75 ? 2.873 -0.504 9.819 1.00 98.75 75 ARG A CA 1
ATOM 578 C C . ARG A 1 75 ? 3.416 -0.332 8.401 1.00 98.75 75 ARG A C 1
ATOM 580 O O . ARG A 1 75 ? 2.835 0.405 7.611 1.00 98.75 75 ARG A O 1
ATOM 587 N N . TYR A 1 76 ? 4.507 -1.027 8.083 1.00 98.75 76 TYR A N 1
ATOM 588 C CA . TYR A 1 76 ? 5.206 -0.856 6.814 1.00 98.75 76 TYR A CA 1
ATOM 589 C C . TYR A 1 76 ? 5.576 -2.171 6.131 1.00 98.75 76 TYR A C 1
ATOM 591 O O . TYR A 1 76 ? 5.740 -3.205 6.782 1.00 98.75 76 TYR A O 1
ATOM 599 N N . ILE A 1 77 ? 5.778 -2.110 4.820 1.00 98.75 77 ILE A N 1
ATOM 600 C CA . ILE A 1 77 ? 6.571 -3.089 4.075 1.00 98.75 77 ILE A CA 1
ATOM 601 C C . ILE A 1 77 ? 7.567 -2.327 3.203 1.00 98.75 77 ILE A C 1
ATOM 603 O O . ILE A 1 77 ? 7.259 -1.255 2.685 1.00 98.75 77 ILE A O 1
ATOM 607 N N . GLN A 1 78 ? 8.790 -2.843 3.093 1.00 98.81 78 GLN A N 1
ATOM 608 C CA . GLN A 1 78 ? 9.872 -2.170 2.383 1.00 98.81 78 GLN A CA 1
ATOM 609 C C . GLN A 1 78 ? 10.586 -3.145 1.453 1.00 98.81 78 GLN A C 1
ATOM 611 O O . GLN A 1 78 ? 10.930 -4.257 1.851 1.00 98.81 78 GLN A O 1
ATOM 616 N N . PHE A 1 79 ? 10.852 -2.693 0.232 1.00 98.81 79 PHE A N 1
ATOM 617 C CA . PHE A 1 79 ? 11.561 -3.449 -0.792 1.00 98.81 79 PHE A CA 1
ATOM 618 C C . PHE A 1 79 ? 12.818 -2.710 -1.250 1.00 98.81 79 PHE A C 1
ATOM 620 O O . PHE A 1 79 ? 12.880 -1.480 -1.256 1.00 98.81 79 PHE A O 1
ATOM 627 N N . THR A 1 80 ? 13.811 -3.479 -1.686 1.00 98.81 80 THR A N 1
ATOM 628 C CA . THR A 1 80 ? 14.992 -2.983 -2.395 1.00 98.81 80 THR A CA 1
ATOM 629 C C . THR A 1 80 ? 15.040 -3.663 -3.754 1.00 98.81 80 THR A C 1
ATOM 631 O O . THR A 1 80 ? 15.005 -4.890 -3.836 1.00 98.81 80 THR A O 1
ATOM 634 N N . ASP A 1 81 ? 15.126 -2.868 -4.816 1.00 98.75 81 ASP A N 1
ATOM 635 C CA . ASP A 1 81 ? 15.147 -3.356 -6.191 1.00 98.75 81 ASP A CA 1
ATOM 636 C C . ASP A 1 81 ? 16.554 -3.238 -6.779 1.00 98.75 81 ASP A C 1
ATOM 638 O O . ASP A 1 81 ? 17.179 -2.180 -6.734 1.00 98.75 81 ASP A O 1
ATOM 642 N N . SER A 1 82 ? 17.059 -4.329 -7.355 1.00 98.62 82 SER A N 1
ATOM 643 C CA . SER A 1 82 ? 18.341 -4.309 -8.058 1.00 98.62 82 SER A CA 1
ATOM 644 C C . SER A 1 82 ? 18.272 -3.408 -9.293 1.00 98.62 82 SER A C 1
ATOM 646 O O . SER A 1 82 ? 17.339 -3.495 -10.098 1.00 98.62 82 SER A O 1
ATOM 648 N N . MET A 1 83 ? 19.316 -2.606 -9.509 1.00 98.50 83 MET A N 1
ATOM 649 C CA . MET A 1 83 ? 19.493 -1.869 -10.765 1.00 98.50 83 MET A CA 1
ATOM 650 C C . MET A 1 83 ? 19.728 -2.806 -11.959 1.00 98.50 83 MET A C 1
ATOM 652 O O . MET A 1 83 ? 19.502 -2.419 -13.104 1.00 98.50 83 MET A O 1
ATOM 656 N N . TYR A 1 84 ? 20.132 -4.054 -11.704 1.00 98.31 84 TYR A N 1
ATOM 657 C CA . TYR A 1 84 ? 20.284 -5.091 -12.720 1.00 98.31 84 TYR A CA 1
ATOM 658 C C . TYR A 1 84 ? 18.927 -5.726 -13.051 1.00 98.31 84 TYR A C 1
ATOM 660 O O . TYR A 1 84 ? 18.653 -6.870 -12.700 1.00 98.31 84 TYR A O 1
ATOM 668 N N . ASN A 1 85 ? 18.083 -4.959 -13.747 1.00 96.88 85 ASN A N 1
ATOM 669 C CA . ASN A 1 85 ? 16.830 -5.406 -14.366 1.00 96.88 85 ASN A CA 1
ATOM 670 C C . ASN A 1 85 ? 15.767 -5.977 -13.404 1.00 96.88 85 ASN A C 1
ATOM 672 O O . ASN A 1 85 ? 15.000 -6.859 -13.795 1.00 96.88 85 ASN A O 1
ATOM 676 N N . ALA A 1 86 ? 15.662 -5.471 -12.169 1.00 98.56 86 ALA A N 1
ATOM 677 C CA . ALA A 1 86 ? 14.497 -5.783 -11.337 1.00 98.56 86 ALA A CA 1
ATOM 678 C C . ALA A 1 86 ? 13.188 -5.287 -12.004 1.00 98.56 86 ALA A C 1
ATOM 680 O O . ALA A 1 86 ? 13.196 -4.252 -12.682 1.00 98.56 86 ALA A O 1
ATOM 681 N N . PRO A 1 87 ? 12.055 -5.996 -11.820 1.00 97.69 87 PRO A N 1
ATOM 682 C CA . PRO A 1 87 ? 10.815 -5.740 -12.562 1.00 97.69 87 PRO A CA 1
ATOM 683 C C . PRO A 1 87 ? 10.090 -4.452 -12.143 1.00 97.69 87 PRO A C 1
ATOM 685 O O . PRO A 1 87 ? 9.263 -3.936 -12.896 1.00 97.69 87 PRO A O 1
ATOM 688 N N . CYS A 1 88 ? 10.387 -3.927 -10.956 1.00 97.75 88 CYS A N 1
ATOM 689 C CA . CYS A 1 88 ? 9.944 -2.621 -10.481 1.00 97.75 88 CYS A CA 1
ATOM 690 C C . CYS A 1 88 ? 11.158 -1.838 -9.964 1.00 97.75 88 CYS A C 1
ATOM 692 O O . CYS A 1 88 ? 12.254 -2.389 -9.876 1.00 97.75 88 CYS A O 1
ATOM 694 N N . GLN A 1 89 ? 10.977 -0.550 -9.688 1.00 98.56 89 GLN A N 1
ATOM 695 C CA . GLN A 1 89 ? 12.034 0.358 -9.237 1.00 98.56 89 GLN A CA 1
ATOM 696 C C . GLN A 1 89 ? 11.454 1.396 -8.262 1.00 98.56 89 GLN A C 1
ATOM 698 O O . GLN A 1 89 ? 10.246 1.640 -8.315 1.00 98.56 89 GLN A O 1
ATOM 703 N N . PRO A 1 90 ? 12.274 2.074 -7.436 1.00 98.75 90 PRO A N 1
ATOM 704 C CA . PRO A 1 90 ? 11.781 2.887 -6.322 1.00 98.75 90 PRO A CA 1
ATOM 705 C C . PRO A 1 90 ? 10.685 3.903 -6.682 1.00 98.75 90 PRO A C 1
ATOM 707 O O . PRO A 1 90 ? 9.574 3.811 -6.174 1.00 98.75 90 PRO A O 1
ATOM 710 N N . TYR A 1 91 ? 10.923 4.832 -7.613 1.00 98.62 91 TYR A N 1
ATOM 711 C CA . TYR A 1 91 ? 9.879 5.800 -7.997 1.00 98.62 91 TYR A CA 1
ATOM 712 C C . TYR A 1 91 ? 8.645 5.133 -8.608 1.00 98.62 91 TYR A C 1
ATOM 714 O O . TYR A 1 91 ? 7.522 5.578 -8.388 1.00 98.62 91 TYR A O 1
ATOM 722 N N . GLN A 1 92 ? 8.853 4.051 -9.360 1.00 98.56 92 GLN A N 1
ATOM 723 C CA . GLN A 1 92 ? 7.763 3.322 -9.989 1.00 98.56 92 GLN A CA 1
ATOM 724 C C . GLN A 1 92 ? 6.839 2.693 -8.941 1.00 98.56 92 GLN A C 1
ATOM 726 O O . GLN A 1 92 ? 5.629 2.767 -9.118 1.00 98.56 92 GLN A O 1
ATOM 731 N N . ARG A 1 93 ? 7.371 2.138 -7.843 1.00 98.62 93 ARG A N 1
ATOM 732 C CA . ARG A 1 93 ? 6.556 1.584 -6.748 1.00 98.62 93 ARG A CA 1
ATOM 733 C C . ARG A 1 93 ? 5.639 2.635 -6.140 1.00 98.62 93 ARG A C 1
ATOM 735 O O . ARG A 1 93 ? 4.435 2.427 -6.127 1.00 98.62 93 ARG A O 1
ATOM 742 N N . SER A 1 94 ? 6.176 3.799 -5.787 1.00 98.56 94 SER A N 1
ATOM 743 C CA . SER A 1 94 ? 5.386 4.881 -5.189 1.00 98.56 94 SER A CA 1
ATOM 744 C C . SER A 1 94 ? 4.249 5.358 -6.100 1.00 98.56 94 SER A C 1
ATOM 746 O O . SER A 1 94 ? 3.157 5.663 -5.626 1.00 98.56 94 SER A O 1
ATOM 748 N N . TYR A 1 95 ? 4.457 5.374 -7.423 1.00 98.12 95 TYR A N 1
ATOM 749 C CA . TYR A 1 95 ? 3.381 5.681 -8.370 1.00 98.12 95 TYR A CA 1
ATOM 750 C C . TYR A 1 95 ? 2.351 4.559 -8.477 1.00 98.12 95 TYR A C 1
ATOM 752 O O . TYR A 1 95 ? 1.155 4.831 -8.479 1.00 98.12 95 TYR A O 1
ATOM 760 N N . VAL A 1 96 ? 2.794 3.302 -8.557 1.00 97.81 96 VAL A N 1
ATOM 761 C CA . VAL A 1 96 ? 1.894 2.139 -8.573 1.00 97.81 96 VAL A CA 1
ATOM 762 C C . VAL A 1 96 ? 1.013 2.140 -7.335 1.00 97.81 96 VAL A C 1
ATOM 764 O O . VAL A 1 96 ? -0.199 1.970 -7.443 1.00 97.81 96 VAL A O 1
ATOM 767 N N . GLU A 1 97 ? 1.615 2.382 -6.178 1.00 97.50 97 GLU A N 1
ATOM 768 C CA . GLU A 1 97 ? 0.922 2.407 -4.905 1.00 97.50 97 GLU A CA 1
ATOM 769 C C . GLU A 1 97 ? -0.123 3.529 -4.881 1.00 97.50 97 GLU A C 1
ATOM 771 O O . GLU A 1 97 ? -1.293 3.259 -4.615 1.00 97.50 97 GLU A O 1
ATOM 776 N N . ALA A 1 98 ? 0.249 4.759 -5.254 1.00 97.00 98 ALA A N 1
ATOM 777 C CA . ALA A 1 98 ? -0.660 5.910 -5.246 1.00 97.00 98 ALA A CA 1
ATOM 778 C C . ALA A 1 98 ? -1.813 5.806 -6.254 1.00 97.00 98 ALA A C 1
ATOM 780 O O . ALA A 1 98 ? -2.881 6.370 -6.025 1.00 97.00 98 ALA A O 1
ATOM 781 N N . TYR A 1 99 ? -1.613 5.097 -7.367 1.00 97.69 99 TYR A N 1
ATOM 782 C CA . TYR A 1 99 ? -2.658 4.905 -8.373 1.00 97.69 99 TYR A CA 1
ATOM 783 C C . TYR A 1 99 ? -3.606 3.754 -8.029 1.00 97.69 99 TYR A C 1
ATOM 785 O O . TYR A 1 99 ? -4.771 3.793 -8.425 1.00 97.69 99 TYR A O 1
ATOM 793 N N . ARG A 1 100 ? -3.130 2.722 -7.320 1.00 98.12 100 ARG A N 1
ATOM 794 C CA . ARG A 1 100 ? -3.901 1.491 -7.085 1.00 98.12 100 ARG A CA 1
ATOM 795 C C . ARG A 1 100 ? -4.490 1.366 -5.688 1.00 98.12 100 ARG A C 1
ATOM 797 O O . ARG A 1 100 ? -5.508 0.692 -5.540 1.00 98.12 100 ARG A O 1
ATOM 804 N N . PHE A 1 101 ? -3.877 1.970 -4.675 1.00 98.00 101 PHE A N 1
ATOM 805 C CA . PHE A 1 101 ? -4.231 1.736 -3.277 1.00 98.00 101 PHE A CA 1
ATOM 806 C C . PHE A 1 101 ? -4.700 3.013 -2.580 1.00 98.00 101 PHE A C 1
ATOM 808 O O . PHE A 1 101 ? -4.366 4.134 -2.959 1.00 98.00 101 PHE A O 1
ATOM 815 N N . ARG A 1 102 ? -5.532 2.841 -1.550 1.00 98.31 102 ARG A N 1
ATOM 816 C CA . ARG A 1 102 ? -6.170 3.937 -0.811 1.00 98.31 102 ARG A CA 1
ATOM 817 C C . ARG A 1 102 ? -5.513 4.094 0.555 1.00 98.31 102 ARG A C 1
ATOM 819 O O . ARG A 1 102 ? -5.294 3.098 1.230 1.00 98.31 102 ARG A O 1
ATOM 826 N N . GLY A 1 103 ? -5.305 5.336 0.996 1.00 97.94 103 GLY A N 1
ATOM 827 C CA . GLY A 1 103 ? -4.832 5.621 2.358 1.00 97.94 103 GLY A CA 1
ATOM 828 C C . GLY A 1 103 ? -3.414 5.117 2.632 1.00 97.94 103 GLY A C 1
ATOM 829 O O . GLY A 1 103 ? -3.177 4.513 3.674 1.00 97.94 103 GLY A O 1
ATOM 830 N N . ILE A 1 104 ? -2.509 5.344 1.682 1.00 97.88 104 ILE A N 1
ATOM 831 C CA . ILE A 1 104 ? -1.117 4.896 1.731 1.00 97.88 104 ILE A CA 1
ATOM 832 C C . ILE A 1 104 ? -0.137 6.065 1.891 1.00 97.88 104 ILE A C 1
ATOM 834 O O . ILE A 1 104 ? -0.432 7.185 1.470 1.00 97.88 104 ILE A O 1
ATOM 838 N N . ASP A 1 105 ? 1.037 5.773 2.442 1.00 98.56 105 ASP A N 1
ATOM 839 C CA . ASP A 1 105 ? 2.156 6.703 2.602 1.00 98.56 105 ASP A CA 1
ATOM 840 C C . ASP A 1 105 ? 3.443 6.110 1.986 1.00 98.56 105 ASP A C 1
ATOM 842 O O . ASP A 1 105 ? 4.111 5.290 2.623 1.00 98.56 105 ASP A O 1
ATOM 846 N N . PRO A 1 106 ? 3.756 6.425 0.712 1.00 98.06 106 PRO A N 1
ATOM 847 C CA . PRO A 1 106 ? 4.919 5.878 0.020 1.00 98.06 106 PRO A CA 1
ATOM 848 C C . PRO A 1 106 ? 6.188 6.737 0.188 1.00 98.06 106 PRO A C 1
ATOM 850 O O . PRO A 1 106 ? 6.197 7.939 -0.086 1.00 98.06 106 PRO A O 1
ATOM 853 N N . GLY A 1 107 ? 7.316 6.103 0.518 1.00 98.50 107 GLY A N 1
ATOM 854 C CA . GLY A 1 107 ? 8.636 6.731 0.647 1.00 98.50 107 GLY A CA 1
ATOM 855 C C . GLY A 1 107 ? 9.647 6.194 -0.369 1.00 98.50 107 GLY A C 1
ATOM 856 O O . GLY A 1 107 ? 9.906 4.994 -0.426 1.00 98.50 107 GLY A O 1
ATOM 857 N N . THR A 1 108 ? 10.270 7.079 -1.158 1.00 98.81 108 THR A N 1
ATOM 858 C CA . THR A 1 108 ? 11.188 6.691 -2.252 1.00 98.81 108 THR A CA 1
ATOM 859 C C . THR A 1 108 ? 12.637 7.061 -1.956 1.00 98.81 108 THR A C 1
ATOM 861 O O . THR A 1 108 ? 12.945 8.234 -1.761 1.00 98.81 108 THR A O 1
ATOM 864 N N . LEU A 1 109 ? 13.543 6.081 -1.982 1.00 98.75 109 LEU A N 1
ATOM 865 C CA . LEU A 1 109 ? 14.986 6.286 -1.854 1.00 98.75 109 LEU A CA 1
ATOM 866 C C . LEU A 1 109 ? 15.738 5.460 -2.910 1.00 98.75 109 LEU A C 1
ATOM 868 O O . LEU A 1 109 ? 15.168 4.595 -3.569 1.00 98.75 109 LEU A O 1
ATOM 872 N N . SER A 1 110 ? 17.041 5.706 -3.067 1.00 98.12 110 SER A N 1
ATOM 873 C CA . SER A 1 110 ? 17.873 4.975 -4.036 1.00 98.12 110 SER A CA 1
ATOM 874 C C . SER A 1 110 ? 17.999 3.482 -3.716 1.00 98.12 110 SER A C 1
ATOM 876 O O . SER A 1 110 ? 17.903 2.655 -4.615 1.00 98.12 110 SER A O 1
ATOM 878 N N . GLY A 1 111 ? 18.213 3.134 -2.444 1.00 98.38 111 GLY A N 1
ATOM 879 C CA . GLY A 1 111 ? 18.448 1.755 -2.004 1.00 98.38 111 GLY A CA 1
ATOM 880 C C . GLY A 1 111 ? 17.232 1.055 -1.403 1.00 98.38 111 GLY A C 1
ATOM 881 O O . GLY A 1 111 ? 17.347 -0.096 -0.994 1.00 98.38 111 GLY A O 1
ATOM 882 N N . ARG A 1 112 ? 16.088 1.737 -1.281 1.00 98.56 112 ARG A N 1
ATOM 883 C CA . ARG A 1 112 ? 14.873 1.175 -0.680 1.00 98.56 112 ARG A CA 1
ATOM 884 C C . ARG A 1 112 ? 13.642 1.991 -1.055 1.00 98.56 112 ARG A C 1
ATOM 886 O O . ARG A 1 112 ? 13.731 3.203 -1.239 1.00 98.56 112 ARG A O 1
ATOM 893 N N . GLN A 1 113 ? 12.499 1.334 -1.095 1.00 98.75 113 GLN A N 1
ATOM 894 C CA . GLN A 1 113 ? 11.198 1.968 -1.210 1.00 98.75 113 GLN A CA 1
ATOM 895 C C . GLN A 1 113 ? 10.247 1.319 -0.208 1.00 98.75 113 GLN A C 1
ATOM 897 O O . GLN A 1 113 ? 10.281 0.101 -0.022 1.00 98.75 113 GLN A O 1
ATOM 902 N N . ILE A 1 114 ? 9.483 2.152 0.488 1.00 98.69 114 ILE A N 1
ATOM 903 C CA . ILE A 1 114 ? 8.623 1.771 1.608 1.00 98.69 114 ILE A CA 1
ATOM 904 C C . ILE A 1 114 ? 7.201 2.253 1.348 1.00 98.69 114 ILE A C 1
ATOM 906 O O . ILE A 1 114 ? 7.018 3.315 0.757 1.00 98.69 114 ILE A O 1
ATOM 910 N N . VAL A 1 115 ? 6.221 1.507 1.849 1.00 98.62 115 VAL A N 1
ATOM 911 C CA . VAL A 1 115 ? 4.847 1.985 1.995 1.00 98.62 115 VAL A CA 1
ATOM 912 C C . VAL A 1 115 ? 4.372 1.745 3.419 1.00 98.62 115 VAL A C 1
ATOM 914 O O . VAL A 1 115 ? 4.581 0.661 3.975 1.00 98.62 115 VAL A O 1
ATOM 917 N N . GLU A 1 116 ? 3.736 2.756 4.005 1.00 98.81 116 GLU A N 1
ATOM 918 C CA . GLU A 1 116 ? 3.096 2.675 5.313 1.00 98.81 116 GLU A CA 1
ATOM 919 C C . GLU A 1 116 ? 1.578 2.849 5.178 1.00 98.81 116 GLU A C 1
ATOM 921 O O . GLU A 1 116 ? 1.092 3.743 4.484 1.00 98.81 116 GLU A O 1
ATOM 926 N N . CYS A 1 117 ? 0.803 1.973 5.820 1.00 98.69 117 CYS A N 1
ATOM 927 C CA . CYS A 1 117 ? -0.647 2.133 5.966 1.00 98.69 117 CYS A CA 1
ATOM 928 C C . CYS A 1 117 ? -1.172 1.289 7.141 1.00 98.69 117 CYS A C 1
ATOM 930 O O . CYS A 1 117 ? -0.398 0.731 7.926 1.00 98.69 117 CYS A O 1
ATOM 932 N N . ARG A 1 118 ? -2.494 1.250 7.328 1.00 98.75 118 ARG A N 1
ATOM 933 C CA . ARG A 1 118 ? -3.131 0.531 8.443 1.00 98.75 118 ARG A CA 1
ATOM 934 C C . ARG A 1 118 ? -2.901 -0.978 8.326 1.00 98.75 118 ARG A C 1
ATOM 936 O O . ARG A 1 118 ? -3.051 -1.534 7.247 1.00 98.75 118 ARG A O 1
ATOM 943 N N . GLU A 1 119 ? -2.581 -1.632 9.443 1.00 98.75 119 GLU A N 1
ATOM 944 C CA . GLU A 1 119 ? -2.033 -3.000 9.488 1.00 98.75 119 GLU A CA 1
ATOM 945 C C . GLU A 1 119 ? -2.833 -4.026 8.663 1.00 98.75 119 GLU A C 1
ATOM 947 O O . GLU A 1 119 ? -2.249 -4.678 7.803 1.00 98.75 119 GLU A O 1
ATOM 952 N N . ARG A 1 120 ? -4.164 -4.119 8.815 1.00 98.44 120 ARG A N 1
ATOM 953 C CA . ARG A 1 120 ? -4.969 -5.064 8.008 1.00 98.44 120 ARG A CA 1
ATOM 954 C C . ARG A 1 120 ? -5.119 -4.692 6.533 1.00 98.44 120 ARG A C 1
ATOM 956 O O . ARG A 1 120 ? -5.491 -5.542 5.729 1.00 98.44 120 ARG A O 1
ATOM 963 N N . ASP A 1 121 ? -4.971 -3.411 6.202 1.00 98.56 121 ASP A N 1
ATOM 964 C CA . ASP A 1 121 ? -5.044 -2.934 4.820 1.00 98.56 121 ASP A CA 1
ATOM 965 C C . ASP A 1 121 ? -3.703 -3.186 4.114 1.00 98.56 121 ASP A C 1
ATOM 967 O O . ASP A 1 121 ? -3.696 -3.484 2.928 1.00 98.56 121 ASP A O 1
ATOM 971 N N . LEU A 1 122 ? -2.594 -3.136 4.862 1.00 98.38 122 LEU A N 1
ATOM 972 C CA . LEU A 1 122 ? -1.236 -3.425 4.400 1.00 98.38 122 LEU A CA 1
ATOM 973 C C . LEU A 1 122 ? -1.001 -4.914 4.094 1.00 98.38 122 LEU A C 1
ATOM 975 O O . LEU A 1 122 ? -0.185 -5.238 3.240 1.00 98.38 122 LEU A O 1
ATOM 979 N N . GLU A 1 123 ? -1.666 -5.816 4.820 1.00 98.00 123 GLU A N 1
ATOM 980 C CA . GLU A 1 123 ? -1.538 -7.271 4.629 1.00 98.00 123 GLU A CA 1
ATOM 981 C C . GLU A 1 123 ? -2.237 -7.799 3.358 1.00 98.00 123 GLU A C 1
ATOM 983 O O . GLU A 1 123 ? -2.022 -8.955 2.993 1.00 98.00 123 GLU A O 1
ATOM 988 N N . LYS A 1 124 ? -3.074 -6.982 2.701 1.00 95.25 124 LYS A N 1
ATOM 989 C CA . LYS A 1 124 ? -3.837 -7.332 1.489 1.00 95.25 124 LYS A CA 1
ATOM 990 C C . LYS A 1 124 ? -3.105 -6.915 0.216 1.00 95.25 124 LYS A C 1
ATOM 992 O O . LYS A 1 124 ? -3.175 -7.690 -0.765 1.00 95.25 124 LYS A O 1
#

Foldseek 3Di:
DVVVVLL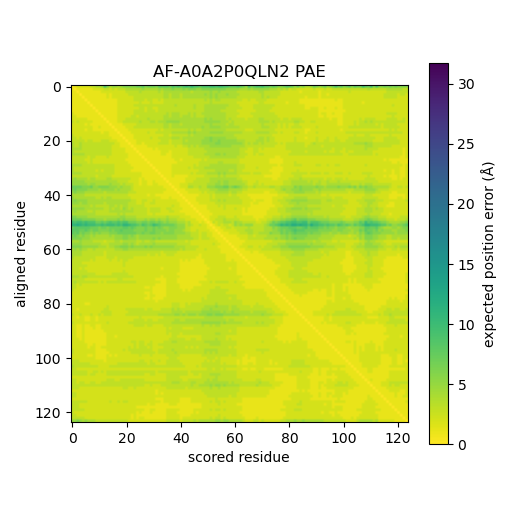VLLQDQPRDDDDPDDDDLQRLCVVQVPDHPPDDFDAPDAAPVPDPDDDDPVPVVDDDDPLNRRRGDKGKDKDFADPPDGSAAFVSVVSSCVRHHPAWDWDGDHGMIMIIGGDVSRSD

pLDDT: mean 97.84, std 1.11, range [92.69, 98.81]

Secondary structure (DSSP, 8-state):
-HHHHHHHHHH-TTS---------HHHHHHHH-SS-TTPPPPBSS--GGG------HHHHHSPPPHHHHHTBPEEEEEE---TTT-SS-HHHHHHHHHHH-SS-EEEE-SS-EEEEEEHHHHT-

Solvent-accessible surface area (backbone atoms only — not comparable to full-atom values): 7646 Å² total; per-residue (Å²): 108,72,68,62,50,50,54,49,50,61,33,36,71,87,48,81,79,85,80,87,76,89,78,52,73,58,54,53,38,58,74,62,63,85,57,62,78,90,58,81,83,61,61,72,47,76,32,53,92,79,52,91,71,77,96,48,75,64,67,74,70,53,81,73,53,74,19,58,41,55,13,33,33,75,43,67,56,74,51,64,60,54,89,84,75,42,96,58,43,39,70,56,47,46,49,26,45,67,57,61,53,79,79,71,48,64,46,72,44,94,79,36,26,36,40,34,26,26,44,70,58,65,77,107